Protein AF-A0A924UJ11-F1 (afdb_monomer_lite)

pLDDT: mean 78.05, std 15.52, range [45.44, 94.25]

Secondary structure (DSSP, 8-state):
-----S--SS-SSS--------EEEEEEEEEEEEE-TT--EEEEEEEEEEE---TT-SSBPPHHHHHHSPEEEPPPTTS-PPPTT-EEEEEEEE-TTS-EEE-

Sequence (103 aa):
MKNIIAVAFIILSSQYSMACLGEAEIISSINTVSKTASGTCLVTVVDAAVKFYNENGTCPLSLADVLHSSIEMRVTPQGTCLAVGQQFSGVLVLTKDGSIIVE

Structure (mmCIF, N/CA/C/O backbone):
data_AF-A0A924UJ11-F1
#
_entry.id   AF-A0A924UJ11-F1
#
loop_
_atom_site.group_PDB
_atom_site.id
_atom_site.type_symbol
_atom_site.label_atom_id
_atom_site.label_alt_id
_atom_site.label_comp_id
_atom_site.label_asym_id
_atom_site.label_entity_id
_atom_site.label_seq_id
_atom_site.pdbx_PDB_ins_code
_atom_site.Cartn_x
_atom_site.Cartn_y
_atom_site.Cartn_z
_atom_site.occupancy
_atom_site.B_iso_or_equiv
_atom_site.auth_seq_id
_atom_site.auth_comp_id
_atom_site.auth_asym_id
_atom_site.auth_atom_id
_atom_site.pdbx_PDB_model_num
ATOM 1 N N . MET A 1 1 ? 60.277 1.840 -23.611 1.00 45.44 1 MET A N 1
ATOM 2 C CA . MET A 1 1 ? 59.618 3.113 -23.240 1.00 45.44 1 MET A CA 1
ATOM 3 C C . MET A 1 1 ? 58.345 3.244 -24.052 1.00 45.44 1 MET A C 1
ATOM 5 O O . MET A 1 1 ? 58.449 3.043 -25.252 1.00 45.44 1 MET A O 1
ATOM 9 N N . LYS A 1 2 ? 57.230 3.638 -23.408 1.00 48.69 2 LYS A N 1
ATOM 10 C CA . LYS A 1 2 ? 55.981 4.135 -24.029 1.00 48.69 2 LYS A CA 1
ATOM 11 C C . LYS A 1 2 ? 55.226 3.077 -24.863 1.00 48.69 2 LYS A C 1
ATOM 13 O O . LYS A 1 2 ? 55.689 2.665 -25.907 1.00 48.69 2 LYS A O 1
ATOM 18 N N . ASN A 1 3 ? 54.087 2.531 -24.448 1.00 47.91 3 ASN A N 1
ATOM 19 C CA . ASN A 1 3 ? 52.854 3.239 -24.121 1.00 47.91 3 ASN A CA 1
ATOM 20 C C . ASN A 1 3 ? 51.986 2.350 -23.221 1.00 47.91 3 ASN A C 1
ATOM 22 O O . ASN A 1 3 ? 51.284 1.460 -23.689 1.00 47.91 3 ASN A O 1
ATOM 26 N N . ILE A 1 4 ? 52.052 2.592 -21.920 1.00 54.41 4 ILE A N 1
ATOM 27 C CA . ILE A 1 4 ? 51.012 2.191 -20.975 1.00 54.41 4 ILE A CA 1
ATOM 28 C C . ILE A 1 4 ? 50.321 3.506 -20.607 1.00 54.41 4 ILE A C 1
ATOM 30 O O . ILE A 1 4 ? 50.996 4.532 -20.541 1.00 54.41 4 ILE A O 1
ATOM 34 N N . ILE A 1 5 ? 49.017 3.457 -20.331 1.00 56.31 5 ILE A N 1
ATOM 35 C CA . ILE A 1 5 ? 48.163 4.554 -19.836 1.00 56.31 5 ILE A CA 1
ATOM 36 C C . ILE A 1 5 ? 47.395 5.292 -20.947 1.00 56.31 5 ILE A C 1
ATOM 38 O O . ILE A 1 5 ? 47.672 6.440 -21.272 1.00 56.31 5 ILE A O 1
ATOM 42 N N . ALA A 1 6 ? 46.368 4.642 -21.496 1.00 51.88 6 ALA A N 1
ATOM 43 C CA . ALA A 1 6 ? 45.208 5.345 -22.064 1.00 51.88 6 ALA A CA 1
ATOM 44 C C . ALA A 1 6 ? 43.920 4.499 -21.990 1.00 51.88 6 ALA A C 1
ATOM 46 O O . ALA A 1 6 ? 43.062 4.589 -22.858 1.00 51.88 6 ALA A O 1
ATOM 47 N N . VAL A 1 7 ? 43.778 3.648 -20.968 1.00 53.22 7 VAL A N 1
ATOM 48 C CA . VAL A 1 7 ? 42.543 2.879 -20.727 1.00 53.22 7 VAL A CA 1
ATOM 49 C C . VAL A 1 7 ? 42.213 2.947 -19.239 1.00 53.22 7 VAL A C 1
ATOM 51 O O . VAL A 1 7 ? 42.276 1.964 -18.515 1.00 53.22 7 VAL A O 1
ATOM 54 N N . ALA A 1 8 ? 41.957 4.155 -18.745 1.00 51.59 8 ALA A N 1
ATOM 55 C CA . ALA A 1 8 ? 41.527 4.378 -17.364 1.00 51.59 8 ALA A CA 1
ATOM 56 C C . ALA A 1 8 ? 40.437 5.458 -17.302 1.00 51.59 8 ALA A C 1
ATOM 58 O O . ALA A 1 8 ? 40.468 6.333 -16.446 1.00 51.59 8 ALA A O 1
ATOM 59 N N . PHE A 1 9 ? 39.498 5.435 -18.256 1.00 51.94 9 PHE A N 1
ATOM 60 C CA . PHE A 1 9 ? 38.410 6.419 -18.318 1.00 51.94 9 PHE A CA 1
ATOM 61 C C . PHE A 1 9 ? 37.082 5.839 -18.839 1.00 51.94 9 PHE A C 1
ATOM 63 O O . PHE A 1 9 ? 36.341 6.517 -19.539 1.00 51.94 9 PHE A O 1
ATOM 70 N N . ILE A 1 10 ? 36.774 4.569 -18.538 1.00 55.12 10 ILE A N 1
ATOM 71 C CA . ILE A 1 10 ? 35.486 3.946 -18.919 1.00 55.12 10 ILE A CA 1
ATOM 72 C C . ILE A 1 10 ? 34.911 3.096 -17.772 1.00 55.12 10 ILE A C 1
ATOM 74 O O . ILE A 1 10 ? 34.464 1.975 -17.980 1.00 55.12 10 ILE A O 1
ATOM 78 N N . ILE A 1 11 ? 34.953 3.586 -16.527 1.00 55.09 11 ILE A N 1
ATOM 79 C CA . ILE A 1 11 ? 34.275 2.891 -15.409 1.00 55.09 11 ILE A CA 1
ATOM 80 C C . ILE A 1 11 ? 33.579 3.853 -14.430 1.00 55.09 11 ILE A C 1
ATOM 82 O O . ILE A 1 11 ? 33.469 3.567 -13.244 1.00 55.09 11 ILE A O 1
ATOM 86 N N . LEU A 1 12 ? 33.105 5.011 -14.904 1.00 52.59 12 LEU A N 1
ATOM 87 C CA . LEU A 1 12 ? 32.397 5.992 -14.060 1.00 52.59 12 LEU A CA 1
ATOM 88 C C . LEU A 1 12 ? 30.918 6.208 -14.428 1.00 52.59 12 LEU A C 1
ATOM 90 O O . LEU A 1 12 ? 30.360 7.247 -14.097 1.00 52.59 12 LEU A O 1
ATOM 94 N N . SER A 1 13 ? 30.248 5.256 -15.084 1.00 52.97 13 SER A N 1
ATOM 95 C CA . SER A 1 13 ? 28.879 5.490 -15.583 1.00 52.97 13 SER A CA 1
ATOM 96 C C . SER A 1 13 ? 27.795 4.509 -15.126 1.00 52.97 13 SER A C 1
ATOM 98 O O . SER A 1 13 ? 26.730 4.500 -15.731 1.00 52.97 13 SER A O 1
ATOM 100 N N . SER A 1 14 ? 27.977 3.720 -14.059 1.00 52.72 14 SER A N 1
ATOM 101 C CA . SER A 1 14 ? 26.933 2.752 -13.651 1.00 52.72 14 SER A CA 1
ATOM 102 C C . SER A 1 14 ? 26.524 2.750 -12.176 1.00 52.72 14 SER A C 1
ATOM 104 O O . SER A 1 14 ? 25.948 1.767 -11.728 1.00 52.72 14 SER A O 1
ATOM 106 N N . GLN A 1 15 ? 26.783 3.812 -11.405 1.00 54.19 15 GLN A N 1
ATOM 107 C CA . GLN A 1 15 ? 26.408 3.843 -9.976 1.00 54.19 15 GLN A CA 1
ATOM 108 C C . GLN A 1 15 ? 25.353 4.894 -9.613 1.00 54.19 15 GLN A C 1
ATOM 110 O O . GLN A 1 15 ? 25.197 5.233 -8.446 1.00 54.19 15 GLN A O 1
ATOM 115 N N . TYR A 1 16 ? 24.572 5.369 -10.585 1.00 51.50 16 TYR A N 1
ATOM 116 C CA . TYR A 1 16 ? 23.347 6.118 -10.293 1.00 51.50 16 TYR A CA 1
ATOM 117 C C . TYR A 1 16 ? 22.142 5.175 -10.204 1.00 51.50 16 TYR A C 1
ATOM 119 O O . TYR A 1 16 ? 21.118 5.400 -10.839 1.00 51.50 16 TYR A O 1
ATOM 127 N N . SER A 1 17 ? 22.229 4.123 -9.385 1.00 53.19 17 SER A N 1
ATOM 128 C CA . SER A 1 17 ? 21.015 3.623 -8.741 1.00 53.19 17 SER A CA 1
ATOM 129 C C . SER A 1 17 ? 20.660 4.658 -7.677 1.00 53.19 17 SER A C 1
ATOM 131 O O . SER A 1 17 ? 21.080 4.553 -6.524 1.00 53.19 17 SER A O 1
ATOM 133 N N . MET A 1 18 ? 19.995 5.740 -8.094 1.00 54.66 18 MET A N 1
ATOM 134 C CA . MET A 1 18 ? 19.381 6.662 -7.146 1.00 54.66 18 MET A CA 1
ATOM 135 C C . MET A 1 18 ? 18.543 5.825 -6.180 1.00 54.66 18 MET A C 1
ATOM 137 O O . MET A 1 18 ? 17.837 4.920 -6.610 1.00 54.66 18 MET A O 1
ATOM 141 N N . ALA A 1 19 ? 18.677 6.081 -4.881 1.00 61.19 19 ALA A N 1
ATOM 142 C CA . ALA A 1 19 ? 17.968 5.376 -3.817 1.00 61.19 19 ALA A CA 1
ATOM 143 C C . ALA A 1 19 ? 16.483 5.779 -3.788 1.00 61.19 19 ALA A C 1
ATOM 145 O O . ALA A 1 19 ? 16.000 6.396 -2.844 1.00 61.19 19 ALA A O 1
ATOM 146 N N . CYS A 1 20 ? 15.781 5.498 -4.870 1.00 68.25 20 CYS A N 1
ATOM 147 C CA . CYS A 1 20 ? 14.339 5.565 -4.975 1.00 68.25 20 CYS A CA 1
ATOM 148 C C . CYS A 1 20 ? 13.760 4.237 -4.484 1.00 68.25 20 CYS A C 1
ATOM 150 O O . CYS A 1 20 ? 14.315 3.166 -4.725 1.00 68.25 20 CYS A O 1
ATOM 152 N N . LEU A 1 21 ? 12.657 4.317 -3.757 1.00 79.25 21 LEU A N 1
ATOM 153 C CA . LEU A 1 21 ? 12.072 3.154 -3.101 1.00 79.25 21 LEU A CA 1
ATOM 154 C C . LEU A 1 21 ? 10.966 2.538 -3.967 1.00 79.25 21 LEU A C 1
ATOM 156 O O . LEU A 1 21 ? 10.845 1.323 -4.022 1.00 79.25 21 LEU A O 1
ATOM 160 N N . GLY A 1 22 ? 10.238 3.354 -4.729 1.00 85.69 22 GLY A N 1
ATOM 161 C CA . GLY A 1 22 ? 9.233 2.902 -5.687 1.00 85.69 22 GLY A CA 1
ATOM 162 C C . GLY A 1 22 ? 7.956 3.718 -5.563 1.00 85.69 22 GLY A C 1
ATOM 163 O O . GLY A 1 22 ? 7.471 3.921 -4.452 1.00 85.69 22 GLY A O 1
ATOM 164 N N . GLU A 1 23 ? 7.417 4.169 -6.695 1.00 86.50 23 GLU A N 1
ATOM 165 C CA . GLU A 1 23 ? 6.171 4.943 -6.747 1.00 86.50 23 GLU A CA 1
ATOM 166 C C . GLU A 1 23 ? 5.244 4.443 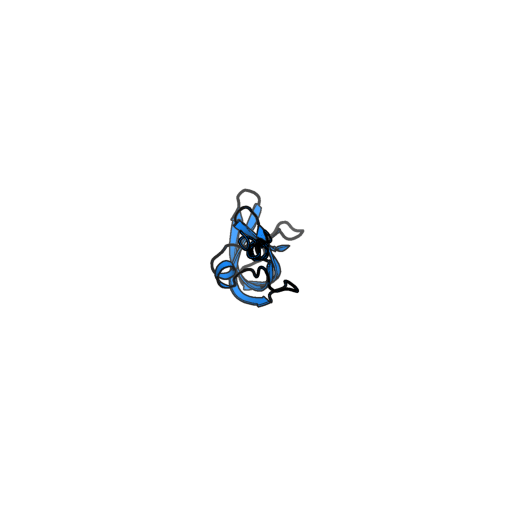-7.862 1.00 86.50 23 GLU A C 1
ATOM 168 O O . GLU A 1 23 ? 5.708 3.972 -8.910 1.00 86.50 23 GLU A O 1
ATOM 173 N N . ALA A 1 24 ? 3.930 4.539 -7.641 1.00 87.56 24 ALA A N 1
ATOM 174 C CA . ALA A 1 24 ? 2.924 4.332 -8.682 1.00 87.56 24 ALA A CA 1
ATOM 175 C C . ALA A 1 24 ? 1.574 4.986 -8.346 1.00 87.56 24 ALA A C 1
ATOM 177 O O . ALA A 1 24 ? 1.167 5.019 -7.193 1.00 87.56 24 ALA A O 1
ATOM 178 N N . GLU A 1 25 ? 0.831 5.444 -9.353 1.00 88.12 25 GLU A N 1
ATOM 179 C CA . GLU A 1 25 ? -0.583 5.803 -9.205 1.00 88.12 25 GLU A CA 1
ATOM 180 C C . GLU A 1 25 ? -1.434 4.529 -9.285 1.00 88.12 25 GLU A C 1
ATOM 182 O O . GLU A 1 25 ? -1.227 3.676 -10.152 1.00 88.12 25 GLU A O 1
ATOM 187 N N . ILE A 1 26 ? -2.414 4.393 -8.397 1.00 89.25 26 ILE A N 1
ATOM 188 C CA . ILE A 1 26 ? -3.331 3.254 -8.367 1.00 89.25 26 ILE A CA 1
ATOM 189 C C . ILE A 1 26 ? -4.777 3.715 -8.500 1.00 89.25 26 ILE A C 1
ATOM 191 O O . ILE A 1 26 ? -5.162 4.752 -7.967 1.00 89.25 26 ILE A O 1
ATOM 195 N N . ILE A 1 27 ? -5.591 2.898 -9.163 1.00 90.62 27 ILE A N 1
ATOM 196 C CA . ILE A 1 27 ? -7.047 2.881 -9.021 1.00 90.62 27 ILE A CA 1
ATOM 197 C C . ILE A 1 27 ? -7.442 1.439 -8.709 1.00 90.62 27 ILE A C 1
ATOM 199 O O . ILE A 1 27 ? -7.150 0.534 -9.496 1.00 90.62 27 ILE A O 1
ATOM 203 N N . SER A 1 28 ? -8.063 1.203 -7.554 1.00 91.81 28 SER A N 1
ATOM 204 C CA . SER A 1 28 ? -8.347 -0.160 -7.100 1.00 91.81 28 SER A CA 1
ATOM 205 C C . SER A 1 28 ? -9.499 -0.253 -6.104 1.00 91.81 28 SER A C 1
ATOM 207 O O . SER A 1 28 ? -9.874 0.739 -5.479 1.00 91.81 28 SER A O 1
ATOM 209 N N . SER A 1 29 ? -10.051 -1.458 -5.961 1.00 91.31 29 SER A N 1
ATOM 210 C CA . SER A 1 29 ? -11.079 -1.798 -4.977 1.00 91.31 29 SER A CA 1
ATOM 211 C C . SER A 1 29 ? -10.486 -2.544 -3.788 1.00 91.31 29 SER A C 1
ATOM 213 O O . SER A 1 29 ? -9.693 -3.476 -3.942 1.00 91.31 29 SER A O 1
ATOM 215 N N . ILE A 1 30 ? -10.928 -2.165 -2.591 1.00 91.81 30 ILE A N 1
ATOM 216 C CA . ILE A 1 30 ? -10.474 -2.771 -1.340 1.00 91.81 30 ILE A CA 1
ATOM 217 C C . ILE A 1 30 ? -11.043 -4.180 -1.184 1.00 91.81 30 ILE A C 1
ATOM 219 O O . ILE A 1 30 ? -12.254 -4.387 -1.244 1.00 91.81 30 ILE A O 1
ATOM 223 N N . ASN A 1 31 ? -10.164 -5.133 -0.905 1.00 94.19 31 ASN A N 1
ATOM 224 C CA . ASN A 1 31 ? -10.489 -6.525 -0.624 1.00 94.19 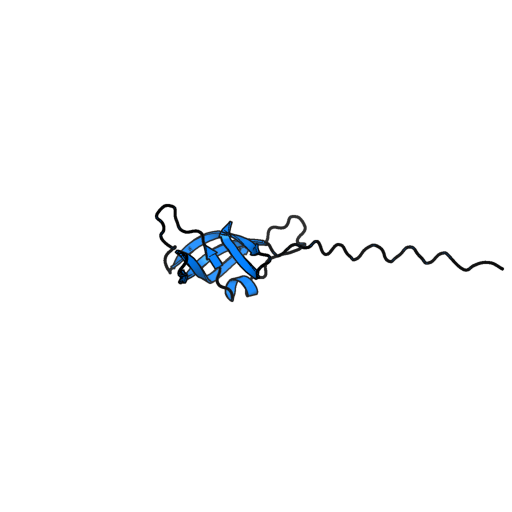31 ASN A CA 1
ATOM 225 C C . ASN A 1 31 ? -10.638 -6.794 0.877 1.00 94.19 31 ASN A C 1
ATOM 227 O O . ASN A 1 31 ? -11.617 -7.387 1.321 1.00 94.19 31 ASN A O 1
ATOM 231 N N . THR A 1 32 ? -9.680 -6.330 1.678 1.00 94.25 32 THR A N 1
ATOM 232 C CA . THR A 1 32 ? -9.729 -6.460 3.138 1.00 94.25 32 THR A CA 1
ATOM 233 C C . THR A 1 32 ? -9.334 -5.160 3.806 1.00 94.25 32 THR A C 1
ATOM 235 O O . THR A 1 32 ? -8.609 -4.349 3.236 1.00 94.25 32 THR A O 1
ATOM 238 N N . VAL A 1 33 ? -9.822 -4.976 5.030 1.00 93.69 33 VAL A N 1
ATOM 239 C CA . VAL A 1 33 ? -9.498 -3.838 5.886 1.00 93.69 33 VAL A CA 1
ATOM 240 C C . VAL A 1 33 ? -9.175 -4.386 7.262 1.00 93.69 33 VAL A C 1
ATOM 242 O O . VAL A 1 33 ? -9.948 -5.160 7.826 1.00 93.69 33 VAL A O 1
ATOM 245 N N . SER A 1 34 ? -8.051 -3.964 7.819 1.00 92.69 34 SER A N 1
ATOM 246 C CA . SER A 1 34 ? -7.711 -4.187 9.218 1.00 92.69 34 SER A CA 1
ATOM 247 C C . SER A 1 34 ? -7.235 -2.882 9.844 1.00 92.69 34 SER A C 1
ATOM 249 O O . SER A 1 34 ? -6.815 -1.958 9.146 1.00 92.69 34 SER A O 1
ATOM 251 N N . LYS A 1 35 ? -7.353 -2.778 11.167 1.00 90.56 35 LYS A N 1
ATOM 252 C CA . LYS A 1 35 ? -6.943 -1.593 11.918 1.00 90.56 35 LYS A CA 1
ATOM 253 C C . LYS A 1 35 ? -5.876 -1.991 12.922 1.00 90.56 35 LYS A C 1
ATOM 255 O O . LYS A 1 35 ? -6.075 -2.929 13.693 1.00 90.56 35 LYS A O 1
ATOM 260 N N . THR A 1 36 ? -4.748 -1.294 12.909 1.00 88.50 36 THR A N 1
ATOM 261 C CA . THR A 1 36 ? -3.687 -1.500 13.897 1.00 88.50 36 THR A CA 1
ATOM 262 C C . THR A 1 36 ? -4.109 -0.938 15.258 1.00 88.50 36 THR A C 1
ATOM 264 O O . THR A 1 36 ? -5.035 -0.128 15.359 1.00 88.50 36 THR A O 1
ATOM 267 N N . ALA A 1 37 ? -3.393 -1.308 16.324 1.00 85.44 37 ALA A N 1
ATOM 268 C CA . ALA A 1 37 ? -3.617 -0.740 17.656 1.00 85.44 37 ALA A CA 1
ATOM 269 C C . ALA A 1 37 ? -3.400 0.788 17.705 1.00 85.44 37 ALA A C 1
ATOM 271 O O . ALA A 1 37 ? -4.034 1.470 18.506 1.00 85.44 37 ALA A O 1
ATOM 272 N N . SER A 1 38 ? -2.547 1.332 16.825 1.00 84.81 38 SER A N 1
ATOM 273 C CA . SER A 1 38 ? -2.320 2.777 16.666 1.00 84.81 38 SER A CA 1
ATOM 274 C C . SER A 1 38 ? -3.418 3.487 15.866 1.00 84.81 38 SER A C 1
ATOM 276 O O . SER A 1 38 ? -3.417 4.711 15.774 1.00 84.81 38 SER A O 1
ATOM 278 N N . GLY A 1 39 ? -4.362 2.738 15.292 1.00 84.19 39 GLY A N 1
ATOM 279 C CA . GLY A 1 39 ? -5.472 3.272 14.513 1.00 84.19 39 GLY A CA 1
ATOM 280 C C . GLY A 1 39 ? -5.202 3.429 13.015 1.00 84.19 39 GLY A C 1
ATOM 281 O O . GLY A 1 39 ? -6.084 3.935 12.320 1.00 84.19 39 GLY A O 1
ATOM 282 N N . THR A 1 40 ? -4.049 2.975 12.516 1.00 89.00 40 THR A N 1
ATOM 283 C CA . THR A 1 40 ? -3.724 2.934 11.081 1.00 89.00 40 THR A CA 1
ATOM 284 C C . THR A 1 40 ? -4.604 1.907 10.372 1.00 89.00 40 THR A C 1
ATOM 286 O O . THR A 1 40 ? -4.835 0.816 10.897 1.00 89.00 40 THR A O 1
ATOM 289 N N . CYS A 1 41 ? -5.093 2.249 9.181 1.00 91.88 41 CYS A N 1
ATOM 290 C CA . CYS A 1 41 ? -5.862 1.340 8.342 1.00 91.88 41 CYS A CA 1
ATOM 291 C C . CYS A 1 41 ? -4.920 0.619 7.382 1.00 91.88 41 CYS A C 1
ATOM 293 O O . CYS A 1 41 ? -4.216 1.268 6.617 1.00 91.88 41 CYS A O 1
ATOM 295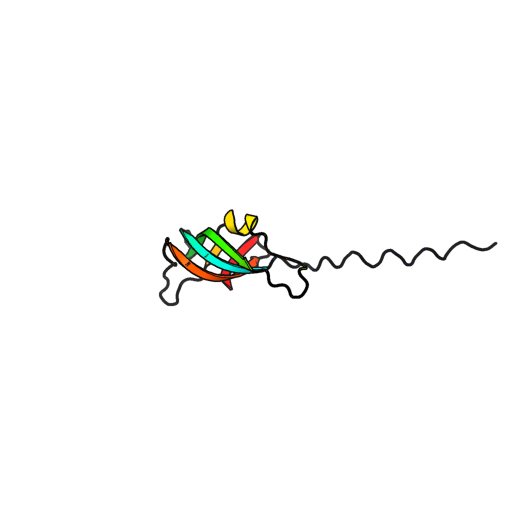 N N . LEU A 1 42 ? -4.935 -0.707 7.410 1.00 94.25 42 LEU A N 1
ATOM 296 C CA . LEU A 1 42 ? -4.206 -1.550 6.472 1.00 94.25 42 LEU A CA 1
ATOM 297 C C . LEU A 1 42 ? -5.211 -2.204 5.535 1.00 94.25 42 LEU A C 1
ATOM 299 O O . LEU A 1 42 ? -6.144 -2.867 6.003 1.00 94.25 42 LEU A O 1
ATOM 303 N N . VAL A 1 43 ? -5.030 -2.018 4.230 1.00 93.81 43 VAL A N 1
ATOM 304 C CA . VAL A 1 43 ? -5.928 -2.568 3.212 1.00 93.81 43 VAL A CA 1
ATOM 305 C C . VAL A 1 43 ? -5.193 -3.482 2.247 1.00 93.81 43 VAL A C 1
ATOM 307 O O . VAL A 1 43 ? -4.024 -3.267 1.952 1.00 93.81 43 VAL A O 1
ATOM 310 N N . THR A 1 44 ? -5.887 -4.485 1.721 1.00 94.12 44 THR A N 1
ATOM 311 C CA . THR A 1 44 ? -5.424 -5.234 0.541 1.00 94.12 44 THR A CA 1
ATOM 312 C C . THR A 1 44 ? -6.356 -4.970 -0.628 1.00 94.12 44 THR A C 1
ATOM 314 O O . THR A 1 44 ? -7.494 -4.535 -0.432 1.00 94.12 44 THR A O 1
ATOM 317 N N . VAL A 1 45 ? -5.892 -5.243 -1.841 1.00 92.50 45 VAL A N 1
ATOM 318 C CA . VAL A 1 45 ? -6.631 -5.000 -3.081 1.00 92.50 45 VAL A CA 1
ATOM 319 C C . VAL A 1 45 ? -6.654 -6.250 -3.959 1.00 92.50 45 VAL A C 1
ATOM 321 O O . VAL A 1 45 ? -5.753 -7.077 -3.874 1.00 92.50 45 VAL A O 1
ATOM 324 N N . VAL A 1 46 ? -7.697 -6.405 -4.780 1.00 83.06 46 VAL A N 1
ATOM 325 C CA . VAL A 1 46 ? -7.873 -7.570 -5.680 1.00 83.06 46 VAL A CA 1
ATOM 326 C C . VAL A 1 46 ? -7.734 -7.219 -7.154 1.00 83.06 46 VAL A C 1
ATOM 328 O O . VAL A 1 46 ? -7.116 -7.971 -7.898 1.00 83.06 46 VAL A O 1
ATOM 331 N N . ASP A 1 47 ? -8.243 -6.054 -7.555 1.00 78.38 47 ASP A N 1
ATOM 332 C CA . ASP A 1 47 ? -8.193 -5.563 -8.930 1.00 78.38 47 ASP A CA 1
ATOM 333 C C . ASP A 1 47 ? -7.574 -4.170 -8.923 1.00 78.38 47 ASP A C 1
ATOM 335 O O . ASP A 1 47 ? -8.198 -3.207 -8.469 1.00 78.38 47 ASP A O 1
ATOM 339 N N . ALA A 1 48 ? -6.331 -4.055 -9.385 1.00 78.38 48 ALA A N 1
ATOM 340 C CA . ALA A 1 48 ? -5.608 -2.792 -9.416 1.00 78.38 48 ALA A CA 1
ATOM 341 C C . ALA A 1 48 ? -5.223 -2.424 -10.849 1.00 78.38 48 ALA A C 1
ATOM 343 O O . ALA A 1 48 ? -4.506 -3.156 -11.530 1.00 78.38 48 ALA A O 1
ATOM 344 N N . ALA A 1 49 ? -5.670 -1.249 -11.288 1.00 74.88 49 ALA A N 1
ATOM 345 C CA . ALA A 1 49 ? -5.074 -0.565 -12.419 1.00 74.88 49 ALA A CA 1
ATOM 346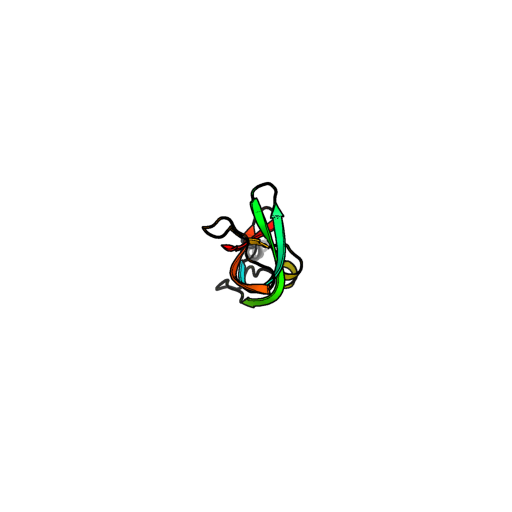 C C . ALA A 1 49 ? -3.962 0.331 -11.870 1.00 74.88 49 ALA A C 1
ATOM 348 O O . ALA A 1 49 ? -4.236 1.350 -11.237 1.00 74.88 49 ALA A O 1
ATOM 349 N N . VAL A 1 50 ? -2.712 -0.074 -12.084 1.00 70.50 50 VAL A N 1
ATOM 350 C CA . VAL A 1 50 ? -1.541 0.691 -11.649 1.00 70.50 50 VAL A CA 1
ATOM 351 C C . VAL A 1 50 ? -0.957 1.422 -12.852 1.00 70.50 50 VAL A C 1
ATOM 353 O O . VAL A 1 50 ? -0.580 0.803 -13.849 1.00 70.50 50 VAL A O 1
ATOM 356 N N . LYS A 1 51 ? -0.916 2.752 -12.771 1.00 68.94 51 LYS A N 1
ATOM 357 C CA . LYS A 1 51 ? -0.232 3.626 -13.723 1.00 68.94 51 LYS A CA 1
ATOM 358 C C . LYS A 1 51 ? 1.062 4.114 -13.086 1.00 68.94 51 LYS A C 1
ATOM 360 O O . LYS A 1 51 ? 1.062 4.727 -12.028 1.00 68.94 51 LYS A O 1
ATOM 365 N N . PHE A 1 52 ? 2.182 3.829 -13.729 1.00 67.31 52 PHE A N 1
ATOM 366 C CA . PHE A 1 52 ? 3.498 4.165 -13.200 1.00 67.31 52 PHE A CA 1
ATOM 367 C C . PHE A 1 52 ? 3.837 5.623 -13.507 1.00 67.31 52 PHE A C 1
ATOM 369 O O . PHE A 1 52 ? 3.770 6.027 -14.667 1.00 67.31 52 PHE A O 1
ATOM 376 N N . TYR A 1 53 ? 4.258 6.379 -12.493 1.00 58.44 53 TYR A N 1
ATOM 377 C CA . TYR A 1 53 ? 4.814 7.716 -12.683 1.00 58.44 53 TYR A CA 1
ATOM 378 C C . TYR A 1 53 ? 6.197 7.786 -12.056 1.00 58.44 53 TYR A C 1
ATOM 380 O O . TYR A 1 53 ? 6.379 7.947 -10.861 1.00 58.44 53 TYR A O 1
ATOM 388 N N . ASN A 1 54 ? 7.183 7.667 -12.926 1.00 54.41 54 ASN A N 1
ATOM 389 C CA . ASN A 1 54 ? 8.448 8.363 -12.819 1.00 54.41 54 ASN A CA 1
ATOM 390 C C . ASN A 1 54 ? 8.659 8.878 -14.242 1.00 54.41 54 ASN A C 1
ATOM 392 O O . ASN A 1 54 ? 8.626 8.066 -15.168 1.00 54.41 54 ASN A O 1
ATOM 396 N N . GLU A 1 55 ? 8.831 10.187 -14.441 1.00 46.62 55 GLU A N 1
ATOM 397 C CA . GLU A 1 55 ? 9.051 10.774 -15.776 1.00 46.62 55 GLU A CA 1
ATOM 398 C C . GLU A 1 55 ? 10.197 10.081 -16.552 1.00 46.62 55 GLU A C 1
ATOM 400 O O . GLU A 1 55 ? 10.234 10.143 -17.776 1.00 46.62 55 GLU A O 1
ATOM 405 N N . ASN A 1 56 ? 11.074 9.344 -15.855 1.00 52.75 56 ASN A N 1
ATOM 406 C CA . ASN A 1 56 ? 12.194 8.576 -16.394 1.00 52.75 56 ASN A CA 1
ATOM 407 C C . ASN A 1 56 ? 12.131 7.053 -16.130 1.00 52.75 56 ASN A C 1
ATOM 409 O O . ASN A 1 56 ? 13.115 6.358 -16.388 1.00 52.75 56 ASN A O 1
ATOM 413 N N . GLY A 1 57 ? 11.031 6.510 -15.583 1.00 58.28 57 GLY A N 1
ATOM 414 C CA . GLY A 1 57 ? 10.843 5.062 -15.368 1.00 58.28 57 GLY A CA 1
ATOM 415 C C . GLY A 1 57 ? 11.887 4.391 -14.463 1.00 58.28 57 GLY A C 1
ATOM 416 O O . GLY A 1 57 ? 12.046 3.175 -14.494 1.00 58.28 57 GLY A O 1
ATOM 417 N N . THR A 1 58 ? 12.631 5.171 -13.679 1.00 67.25 58 THR A N 1
ATOM 418 C CA . THR A 1 58 ? 13.834 4.688 -12.992 1.00 67.25 58 THR A CA 1
ATOM 419 C C . THR A 1 58 ? 13.497 3.699 -11.873 1.00 67.25 58 THR A C 1
ATOM 421 O O . THR A 1 58 ? 14.330 2.854 -11.555 1.00 67.25 58 THR A O 1
ATOM 424 N N . CYS A 1 59 ? 12.303 3.808 -11.262 1.00 77.06 59 CYS A N 1
ATOM 425 C CA . CYS A 1 59 ? 11.946 3.091 -10.027 1.00 77.06 59 CYS A CA 1
ATOM 426 C C . CYS A 1 59 ? 10.430 2.859 -9.874 1.00 77.06 59 CYS A C 1
ATOM 428 O O . CYS A 1 59 ? 9.792 3.455 -9.003 1.00 77.06 59 CYS A O 1
ATOM 430 N N . PRO A 1 60 ? 9.810 2.061 -10.752 1.00 82.50 60 PRO A N 1
ATOM 431 C CA . PRO A 1 60 ? 8.388 1.761 -10.645 1.00 82.50 60 PRO A CA 1
ATOM 432 C C . PRO A 1 60 ? 8.108 0.859 -9.438 1.00 82.50 60 PRO A C 1
ATOM 434 O O . PRO A 1 60 ? 8.825 -0.118 -9.214 1.00 82.50 60 PRO A O 1
ATOM 437 N N . LEU A 1 61 ? 7.034 1.140 -8.698 1.00 85.25 61 LEU A N 1
ATOM 438 C CA . LEU A 1 61 ? 6.520 0.200 -7.702 1.00 85.25 61 LEU A CA 1
ATOM 439 C C . LEU A 1 61 ? 5.847 -0.988 -8.401 1.00 85.25 61 LEU A C 1
ATOM 441 O O . LEU A 1 61 ? 4.908 -0.796 -9.165 1.00 85.25 61 LEU A O 1
ATOM 445 N N . SER A 1 62 ? 6.302 -2.214 -8.151 1.00 85.06 62 SER A N 1
ATOM 446 C CA . SER A 1 62 ? 5.781 -3.419 -8.811 1.00 85.06 62 SER A CA 1
ATOM 447 C C . SER A 1 62 ? 4.301 -3.665 -8.495 1.00 85.06 62 SER A C 1
ATOM 449 O O . SER A 1 62 ? 3.894 -3.686 -7.335 1.00 85.06 62 SER A O 1
ATOM 451 N N . LEU A 1 63 ? 3.499 -3.958 -9.526 1.00 85.44 63 LEU A N 1
ATOM 452 C CA . LEU A 1 63 ? 2.102 -4.372 -9.348 1.00 85.44 63 LEU A CA 1
ATOM 453 C C . LEU A 1 63 ? 1.988 -5.637 -8.481 1.00 85.44 63 LEU A C 1
ATOM 455 O O . LEU A 1 63 ? 1.065 -5.747 -7.682 1.00 85.44 63 LEU A O 1
ATOM 459 N N . ALA A 1 64 ? 2.923 -6.582 -8.615 1.00 87.31 64 ALA A N 1
ATOM 460 C CA . ALA A 1 64 ? 2.918 -7.791 -7.794 1.00 87.31 64 ALA A CA 1
ATOM 461 C C . ALA A 1 64 ? 3.169 -7.470 -6.313 1.00 87.31 64 ALA A C 1
ATOM 463 O O . ALA A 1 64 ? 2.562 -8.097 -5.448 1.00 87.31 64 ALA A O 1
ATOM 464 N N . ASP A 1 65 ? 4.010 -6.474 -6.025 1.00 87.44 65 ASP A N 1
ATOM 465 C CA . ASP A 1 65 ? 4.280 -6.043 -4.651 1.00 87.44 65 ASP A CA 1
ATOM 466 C C . ASP A 1 65 ? 3.035 -5.378 -4.063 1.00 87.44 65 ASP A C 1
ATOM 468 O O . ASP A 1 65 ? 2.645 -5.690 -2.944 1.00 87.44 65 ASP A O 1
ATOM 472 N N . VAL A 1 66 ? 2.348 -4.541 -4.844 1.00 89.19 66 VAL A N 1
ATOM 473 C CA . VAL A 1 66 ? 1.072 -3.920 -4.458 1.00 89.19 66 VAL A CA 1
ATOM 474 C C . VAL A 1 66 ? -0.014 -4.962 -4.166 1.00 89.19 66 VAL A C 1
ATOM 476 O O . VAL A 1 66 ? -0.684 -4.868 -3.142 1.00 89.19 66 VAL A O 1
ATOM 479 N N . LEU A 1 67 ? -0.194 -5.965 -5.033 1.00 90.19 67 LEU A N 1
ATOM 480 C CA . LEU A 1 67 ? -1.246 -6.982 -4.877 1.00 90.19 67 LEU A CA 1
ATOM 481 C C . LEU A 1 67 ? -0.985 -7.954 -3.713 1.00 90.19 67 LEU A C 1
ATOM 483 O O . LEU A 1 67 ? -1.931 -8.517 -3.164 1.00 90.19 67 LEU A O 1
ATOM 487 N N . HIS A 1 68 ? 0.278 -8.165 -3.332 1.00 90.06 68 HIS A N 1
ATOM 488 C CA . HIS A 1 68 ? 0.655 -9.078 -2.246 1.00 90.06 68 HIS A CA 1
ATOM 489 C C . HIS A 1 68 ? 0.950 -8.382 -0.910 1.00 90.06 68 HIS A C 1
ATOM 491 O O . HIS A 1 68 ? 1.232 -9.064 0.077 1.00 90.06 68 HIS A O 1
ATOM 497 N N . SER A 1 69 ? 0.872 -7.051 -0.856 1.00 91.25 69 SER A N 1
ATOM 498 C CA . SER A 1 69 ? 1.163 -6.270 0.349 1.00 91.25 69 SER A CA 1
ATOM 499 C C . SER A 1 69 ? -0.098 -5.667 0.960 1.00 91.25 69 SER A C 1
ATOM 501 O O . SER A 1 69 ? -1.124 -5.484 0.306 1.00 91.25 69 SER A O 1
ATOM 503 N N . SER A 1 70 ? -0.007 -5.328 2.247 1.00 93.50 70 SER A N 1
ATOM 504 C CA . SER A 1 70 ? -0.960 -4.401 2.856 1.00 93.50 70 SER A CA 1
ATOM 505 C C . SER A 1 70 ? -0.536 -2.971 2.538 1.00 93.50 70 SER A C 1
ATOM 507 O O . SER A 1 70 ? 0.639 -2.636 2.660 1.00 93.50 70 SER A O 1
ATOM 509 N N . ILE A 1 71 ? -1.495 -2.137 2.156 1.00 93.50 71 ILE A N 1
ATOM 510 C CA . ILE A 1 71 ? -1.309 -0.713 1.900 1.00 93.50 71 ILE A CA 1
ATOM 511 C C . ILE A 1 71 ? -1.784 0.043 3.136 1.00 93.50 71 ILE A C 1
ATOM 513 O O . ILE A 1 71 ? -2.927 -0.127 3.576 1.00 93.50 71 ILE A O 1
ATOM 517 N N . GLU A 1 72 ? -0.926 0.886 3.698 1.00 93.69 72 GLU A N 1
ATOM 518 C CA . GLU A 1 72 ? -1.321 1.787 4.767 1.00 93.69 72 GLU A CA 1
ATOM 519 C C . GLU A 1 72 ? -2.098 2.964 4.190 1.00 93.69 72 GLU A C 1
ATOM 521 O O . GLU A 1 72 ? -1.609 3.742 3.367 1.00 93.69 72 GLU A O 1
ATOM 526 N N . MET A 1 73 ? -3.329 3.117 4.656 1.00 88.31 73 MET A N 1
ATOM 527 C CA . MET A 1 73 ? -4.172 4.245 4.312 1.00 88.31 73 MET A CA 1
ATOM 528 C C . MET A 1 73 ? -4.322 5.155 5.516 1.00 88.31 73 MET A C 1
ATOM 530 O O . MET A 1 73 ? -4.639 4.719 6.631 1.00 88.31 73 MET A O 1
ATOM 534 N N . ARG A 1 74 ? -4.166 6.457 5.273 1.00 72.38 74 ARG A N 1
ATOM 535 C CA . ARG A 1 74 ? -4.583 7.452 6.251 1.00 72.38 74 ARG A CA 1
ATOM 536 C C . ARG A 1 74 ? -6.090 7.366 6.454 1.00 72.38 74 ARG A C 1
ATOM 538 O O . ARG A 1 74 ? -6.874 7.250 5.515 1.00 72.38 74 ARG A O 1
ATOM 545 N N . VAL A 1 75 ? -6.474 7.410 7.724 1.00 69.06 75 VAL A N 1
ATOM 546 C CA . VAL A 1 75 ? -7.866 7.473 8.160 1.00 69.06 75 VAL A CA 1
ATOM 547 C C . VAL A 1 75 ? -8.556 8.664 7.499 1.00 69.06 75 VAL A C 1
ATOM 549 O O . VAL A 1 75 ? -7.967 9.737 7.367 1.00 69.06 75 VAL A O 1
ATOM 552 N N . THR A 1 76 ? -9.822 8.488 7.118 1.00 68.38 76 THR A N 1
ATOM 553 C CA . THR A 1 76 ? -10.666 9.611 6.681 1.00 68.38 76 THR A CA 1
ATOM 554 C C . THR A 1 76 ? -10.672 10.721 7.746 1.00 68.38 76 THR A C 1
ATOM 556 O O . THR A 1 76 ? -10.395 10.440 8.915 1.00 68.38 76 THR A O 1
ATOM 559 N N . PRO A 1 77 ? -11.061 11.970 7.422 1.00 63.72 77 PRO A N 1
ATOM 560 C CA . PRO A 1 77 ? -11.200 13.039 8.422 1.00 63.72 77 PRO A CA 1
ATOM 561 C C . PRO A 1 77 ? -12.094 12.666 9.622 1.00 63.72 77 PRO A C 1
ATOM 563 O O . PRO A 1 77 ? -12.006 13.277 10.681 1.00 63.72 77 PRO A O 1
ATOM 566 N N . GLN A 1 78 ? -12.941 11.645 9.461 1.00 67.88 78 GLN A N 1
ATOM 567 C CA . GLN A 1 78 ? -13.831 11.087 10.479 1.00 67.88 78 GLN A CA 1
ATOM 568 C C . GLN A 1 78 ? -13.201 9.918 11.268 1.00 67.88 78 GLN A C 1
ATOM 570 O O . GLN A 1 78 ? -13.895 9.233 12.013 1.00 67.88 78 GLN A O 1
ATOM 575 N N . GLY A 1 79 ? -11.910 9.623 11.087 1.00 69.75 79 GLY A N 1
ATOM 576 C CA . GLY A 1 79 ? -11.202 8.548 11.793 1.00 69.75 79 GLY A CA 1
ATOM 577 C C . GLY A 1 79 ? -11.603 7.124 11.378 1.00 69.75 79 GLY A C 1
ATOM 578 O O . GLY A 1 79 ? -11.282 6.160 12.083 1.00 69.75 79 GLY A O 1
ATOM 579 N N . THR A 1 80 ? -12.303 6.975 10.249 1.00 81.44 80 THR A N 1
ATOM 580 C CA . THR A 1 80 ? -12.827 5.686 9.767 1.00 81.44 80 THR A CA 1
ATOM 581 C C . THR A 1 80 ? -11.994 5.173 8.592 1.00 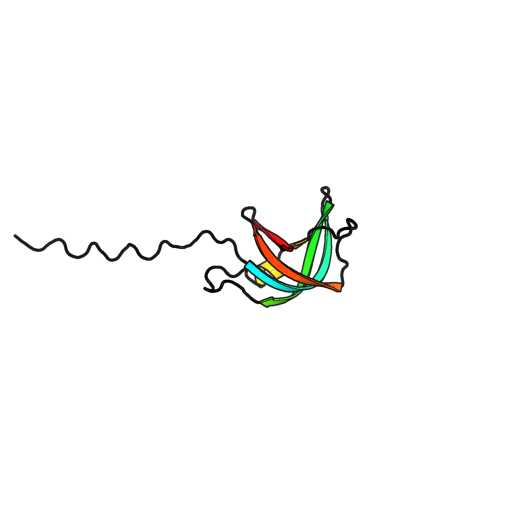81.44 80 THR A C 1
ATOM 583 O O . THR A 1 80 ? -11.605 5.962 7.725 1.00 81.44 80 THR A O 1
ATOM 586 N N . CYS A 1 81 ? -11.699 3.869 8.575 1.00 86.31 81 CYS A N 1
ATOM 58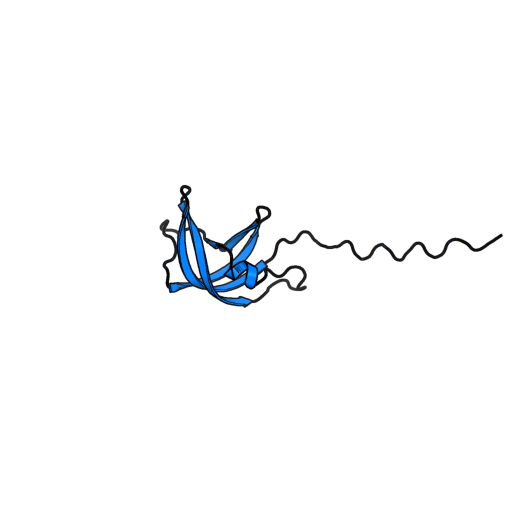7 C CA . CYS A 1 81 ? -11.080 3.208 7.425 1.00 86.31 81 CYS A CA 1
ATOM 588 C C . CYS A 1 81 ? -12.061 3.155 6.253 1.00 86.31 81 CYS A C 1
ATOM 590 O O . CYS A 1 81 ? -13.274 3.114 6.461 1.00 86.31 81 CYS A O 1
ATOM 592 N N . LEU A 1 82 ? -11.539 3.117 5.030 1.00 86.56 82 LEU A N 1
ATOM 593 C CA . LEU A 1 82 ? -12.363 2.799 3.868 1.00 86.56 82 LEU A CA 1
ATOM 594 C C . LEU A 1 82 ? -12.961 1.391 4.011 1.00 86.56 82 LEU A C 1
ATOM 596 O O . LEU A 1 82 ? -12.408 0.551 4.721 1.00 86.56 82 LEU A O 1
ATOM 600 N N . ALA A 1 83 ? -14.102 1.147 3.370 1.00 89.44 83 ALA A N 1
ATOM 601 C CA . ALA A 1 83 ? -14.804 -0.130 3.464 1.00 89.44 83 ALA A CA 1
ATOM 602 C C . ALA A 1 83 ? -14.346 -1.129 2.390 1.00 89.44 83 ALA A C 1
ATOM 604 O O . ALA A 1 83 ? -13.905 -0.745 1.307 1.00 89.44 83 ALA A O 1
ATOM 605 N N . VAL A 1 84 ? -14.514 -2.426 2.661 1.00 91.88 84 VAL A N 1
ATOM 606 C CA . VAL A 1 84 ? -14.365 -3.474 1.636 1.00 91.88 84 VAL A CA 1
ATOM 607 C C . VAL A 1 84 ? -15.324 -3.202 0.473 1.00 91.88 84 VAL A C 1
ATOM 609 O O . VAL A 1 84 ? -16.475 -2.822 0.684 1.00 91.88 84 VAL A O 1
ATOM 612 N N . GLY A 1 85 ? -14.840 -3.379 -0.756 1.00 89.69 85 GLY A N 1
ATOM 613 C CA . GLY A 1 85 ? -15.561 -3.078 -1.992 1.00 89.69 85 GLY A CA 1
ATOM 614 C C . GLY A 1 85 ? -15.540 -1.601 -2.392 1.00 89.69 85 GLY A C 1
ATOM 615 O O . GLY A 1 85 ? -15.943 -1.272 -3.506 1.00 89.69 85 GLY A O 1
ATOM 616 N N . GLN A 1 86 ? -15.052 -0.704 -1.530 1.00 90.12 86 GLN A N 1
ATOM 617 C CA . GLN A 1 86 ? -14.888 0.699 -1.884 1.00 90.12 86 GLN A CA 1
ATOM 618 C C . GLN A 1 86 ? -13.687 0.874 -2.820 1.00 90.12 86 GLN A C 1
ATOM 620 O O . GLN A 1 86 ? -12.615 0.308 -2.592 1.00 90.12 86 GLN A O 1
ATOM 625 N N . GLN A 1 87 ? -13.873 1.681 -3.864 1.00 89.62 87 GLN A N 1
ATOM 626 C CA . GLN A 1 87 ? -12.798 2.082 -4.762 1.00 89.62 87 GLN A CA 1
ATOM 627 C C . GLN A 1 87 ? -12.026 3.271 -4.182 1.00 89.62 87 GLN A C 1
ATOM 629 O O . GLN A 1 87 ? -12.620 4.182 -3.597 1.00 89.62 87 GLN A O 1
ATOM 634 N N . PHE A 1 88 ? -10.713 3.281 -4.385 1.00 88.25 88 PHE A N 1
ATOM 635 C CA . PHE A 1 88 ? -9.858 4.428 -4.111 1.00 88.25 88 PHE A CA 1
ATOM 636 C C . PHE A 1 88 ? -8.863 4.654 -5.249 1.00 88.25 88 PHE A C 1
ATOM 638 O O . PHE A 1 88 ? -8.587 3.758 -6.053 1.00 88.25 88 PHE A O 1
ATOM 645 N N . SER A 1 89 ? -8.329 5.870 -5.292 1.00 89.12 89 SER A N 1
ATOM 646 C CA . SER A 1 89 ? -7.214 6.246 -6.149 1.00 89.12 89 SER A CA 1
ATOM 647 C C . SER A 1 89 ? -6.218 7.087 -5.367 1.00 89.12 89 SER A C 1
ATOM 649 O O . SER A 1 89 ? -6.625 7.840 -4.481 1.00 89.12 89 SER A O 1
ATOM 651 N N . GLY A 1 90 ? -4.938 6.987 -5.700 1.00 88.00 90 GLY A N 1
ATOM 652 C CA . GLY A 1 90 ? -3.893 7.767 -5.044 1.00 88.00 90 GLY A CA 1
ATOM 653 C C . GLY A 1 90 ? -2.503 7.388 -5.525 1.00 88.00 90 GLY A C 1
ATOM 654 O O . GLY A 1 90 ? -2.357 6.541 -6.411 1.00 88.00 90 GLY A O 1
ATOM 655 N N . VAL A 1 91 ? -1.493 8.011 -4.924 1.00 88.75 91 VAL A N 1
ATOM 656 C CA . VAL A 1 91 ? -0.089 7.681 -5.171 1.00 88.75 91 VAL A CA 1
ATOM 657 C C . VAL A 1 91 ? 0.380 6.722 -4.088 1.00 88.75 91 VAL A C 1
ATOM 659 O O . VAL A 1 91 ? 0.253 6.995 -2.898 1.00 88.75 91 VAL A O 1
ATOM 662 N N . LEU A 1 92 ? 0.893 5.574 -4.514 1.00 89.75 92 LEU A N 1
ATOM 663 C CA . LEU A 1 92 ? 1.554 4.604 -3.662 1.00 89.75 92 LEU A CA 1
ATOM 664 C C . LEU A 1 92 ? 3.039 4.915 -3.592 1.00 89.75 92 LEU A C 1
ATOM 666 O O . LEU A 1 92 ? 3.681 5.069 -4.632 1.00 89.75 92 LEU A O 1
ATOM 670 N N . VAL A 1 93 ? 3.575 4.923 -2.377 1.00 89.12 93 VAL A N 1
ATOM 671 C CA . VAL A 1 93 ? 4.999 5.133 -2.113 1.00 89.12 93 VAL A CA 1
ATOM 672 C C . VAL A 1 93 ? 5.516 3.982 -1.259 1.00 89.12 93 VAL A C 1
ATOM 674 O O . VAL A 1 93 ? 4.949 3.691 -0.204 1.00 89.12 93 VAL A O 1
ATOM 677 N N . LEU A 1 94 ? 6.593 3.326 -1.704 1.00 89.44 94 LEU A N 1
ATOM 678 C CA . LEU A 1 94 ? 7.346 2.403 -0.854 1.00 89.44 94 LEU A CA 1
ATOM 679 C C . LEU A 1 94 ? 8.233 3.216 0.088 1.00 89.44 94 LEU A C 1
ATOM 681 O O . LEU A 1 94 ? 9.042 4.036 -0.341 1.00 89.44 94 LEU A O 1
ATOM 685 N N . THR A 1 95 ? 8.098 2.997 1.384 1.00 89.19 95 THR A N 1
ATOM 686 C CA . THR A 1 95 ? 8.883 3.690 2.400 1.00 89.19 95 THR A CA 1
ATOM 687 C C . THR A 1 95 ? 10.168 2.924 2.726 1.00 89.19 95 THR A C 1
ATOM 689 O O . THR A 1 95 ? 10.365 1.772 2.338 1.00 89.19 95 THR A O 1
ATOM 692 N N . LYS A 1 96 ? 11.100 3.565 3.445 1.00 88.06 96 LYS A N 1
ATOM 693 C CA . LYS A 1 96 ? 12.408 2.956 3.772 1.00 88.06 96 LYS A CA 1
ATOM 694 C C . LYS A 1 96 ? 12.291 1.739 4.689 1.00 88.06 96 LYS A C 1
ATOM 696 O O . LYS A 1 96 ? 13.185 0.901 4.696 1.00 88.06 96 LYS A O 1
ATOM 701 N N . ASP A 1 97 ? 11.224 1.675 5.474 1.00 89.06 97 ASP A N 1
ATOM 702 C CA . ASP A 1 97 ? 10.851 0.555 6.338 1.00 89.06 97 ASP A CA 1
ATOM 703 C C . ASP A 1 97 ? 10.146 -0.583 5.581 1.00 89.06 97 ASP A C 1
ATOM 705 O O . ASP A 1 97 ? 9.881 -1.623 6.177 1.00 89.06 97 ASP A O 1
ATOM 709 N N . GLY A 1 98 ? 9.905 -0.429 4.273 1.00 89.12 98 GLY A N 1
ATOM 710 C CA . GLY A 1 98 ? 9.303 -1.454 3.417 1.00 89.12 98 GLY A CA 1
ATOM 711 C C . GLY A 1 98 ? 7.774 -1.438 3.388 1.00 89.12 98 GLY A C 1
ATOM 712 O O . GLY A 1 98 ? 7.173 -2.351 2.826 1.00 89.12 98 GLY A O 1
ATOM 713 N N . SER A 1 99 ? 7.146 -0.418 3.972 1.00 91.00 99 SER A N 1
ATOM 714 C CA . SER A 1 99 ? 5.694 -0.241 3.966 1.00 91.00 99 SER A CA 1
ATOM 715 C C . SER A 1 99 ? 5.250 0.443 2.672 1.00 91.00 99 SER A C 1
ATOM 717 O O . SER A 1 99 ? 5.952 1.299 2.137 1.00 91.00 99 SER A O 1
ATOM 719 N N . ILE A 1 100 ? 4.072 0.087 2.160 1.00 92.81 100 ILE A N 1
ATOM 720 C CA . ILE A 1 100 ? 3.443 0.814 1.051 1.00 92.81 100 ILE A CA 1
ATOM 721 C C . ILE A 1 100 ? 2.384 1.727 1.649 1.00 92.81 100 ILE A C 1
ATOM 723 O O . ILE A 1 100 ? 1.466 1.244 2.307 1.00 92.81 100 ILE A O 1
ATOM 727 N N . ILE A 1 101 ? 2.494 3.029 1.409 1.00 92.00 101 ILE A N 1
ATOM 728 C CA . ILE A 1 101 ? 1.543 4.024 1.913 1.00 92.00 101 ILE A CA 1
ATOM 729 C C . ILE A 1 101 ? 0.821 4.717 0.762 1.00 92.00 101 ILE A C 1
ATOM 731 O O . ILE A 1 101 ? 1.353 4.790 -0.345 1.00 92.00 101 ILE A O 1
ATOM 735 N N . VAL A 1 102 ? -0.369 5.250 1.039 1.00 90.00 102 VAL A N 1
ATOM 736 C CA . VAL A 1 102 ? -1.042 6.208 0.151 1.00 90.00 102 VAL A CA 1
ATOM 737 C C . VAL A 1 102 ? -0.685 7.633 0.578 1.00 90.00 102 VAL A C 1
ATOM 739 O O . VAL A 1 102 ? -0.976 8.012 1.719 1.00 90.00 102 VAL A O 1
ATOM 742 N N . GLU A 1 103 ? -0.084 8.404 -0.330 1.00 81.19 103 GLU A N 1
ATOM 743 C CA . GLU A 1 103 ? 0.115 9.858 -0.192 1.00 81.19 103 GLU A CA 1
ATOM 744 C C . GLU A 1 103 ? -1.071 10.674 -0.726 1.00 81.19 103 GLU A C 1
ATOM 746 O O . GLU A 1 103 ? -1.657 10.294 -1.770 1.00 81.19 103 GLU A O 1
#

Radius of gyration: 20.5 Å; chains: 1; bounding box: 75×22×42 Å

Foldseek 3Di:
DDDDDDPDPPDDPPPPPPPFQAKWKKKFFWADWDADPVLWIWTATDDIDIGFDDVVPSHHDDPVLRNPGTETEDADPVSHDDDGRDIDIAMWGQDPVRHTYGD